Protein AF-W1N4G2-F1 (afdb_monomer)

pLDDT: mean 79.83, std 13.01, range [52.38, 96.06]

InterPro domains:
  IPR058339 Protein of unknown function DUF8026 [PF26069] (2-94)

Sequence (95 aa):
MSTSAIVVMVASIIALWGVAILALVYSMRQEDRKLVLLQEQGDFEPFSPAAQRDIEDWIRRHPEGQDADEMRELLDAQQRSLQRNSRQFYLWPDA

Solvent-accessible surface area (backbone atoms only — not comparable to full-atom values): 5710 Å² total; per-residue (Å²): 134,61,70,67,58,55,52,51,52,53,51,53,52,46,54,57,54,48,52,53,51,51,50,49,53,51,50,52,53,55,47,50,57,50,51,53,49,53,67,73,48,66,91,55,84,74,75,50,76,66,58,54,50,53,51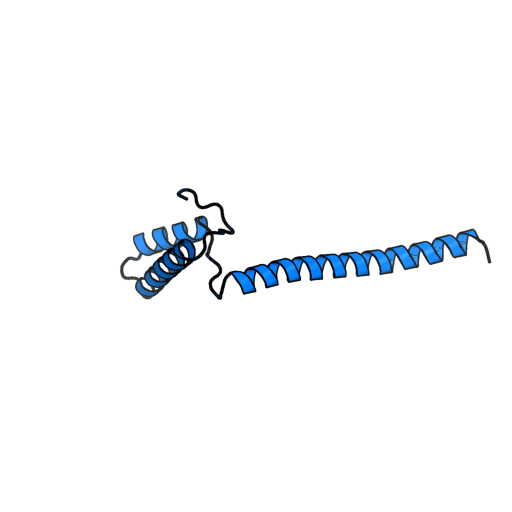,54,56,46,36,74,74,32,74,83,40,96,58,31,66,60,55,49,51,51,53,54,50,43,55,53,48,58,72,73,39,92,78,67,93,62,89,58,98,86,115

Radius of gyration: 24.39 Å; Cα contacts (8 Å, |Δi|>4): 26; chains: 1; bounding box: 48×29×69 Å

Organism: NCBI:txid1178482

Mean predicted aligned error: 12.54 Å

Structure (mmCIF, N/CA/C/O backbone):
data_AF-W1N4G2-F1
#
_entry.id   AF-W1N4G2-F1
#
loop_
_atom_site.group_PDB
_atom_site.id
_atom_site.type_symbol
_atom_site.label_atom_id
_atom_site.label_alt_id
_atom_site.label_comp_id
_atom_site.label_asym_id
_atom_site.label_entity_id
_atom_site.label_seq_id
_atom_site.pdbx_PDB_ins_code
_atom_site.Cartn_x
_atom_site.Cartn_y
_atom_site.Cartn_z
_atom_site.occupancy
_atom_site.B_iso_or_equiv
_atom_site.auth_seq_id
_atom_site.auth_comp_id
_atom_site.auth_asym_id
_atom_site.auth_atom_id
_atom_site.pdbx_PDB_model_num
ATOM 1 N N . MET A 1 1 ? 27.116 8.191 -45.270 1.00 63.00 1 MET A N 1
ATOM 2 C CA . MET A 1 1 ? 26.617 8.014 -43.886 1.00 63.00 1 MET A CA 1
ATOM 3 C C . MET A 1 1 ? 27.486 6.970 -43.205 1.00 63.00 1 MET A C 1
ATOM 5 O O . MET A 1 1 ? 27.640 5.897 -43.773 1.00 63.00 1 MET A O 1
ATOM 9 N N . SER A 1 2 ? 28.101 7.284 -42.061 1.00 88.94 2 SER A N 1
ATOM 10 C CA . SER A 1 2 ? 28.945 6.320 -41.338 1.00 88.94 2 SER A CA 1
ATOM 11 C C . SER A 1 2 ? 28.082 5.204 -40.749 1.00 88.94 2 SER A C 1
ATOM 13 O O . SER A 1 2 ? 27.069 5.489 -40.112 1.00 88.94 2 SER A O 1
ATOM 15 N N . THR A 1 3 ? 28.478 3.946 -40.927 1.00 91.81 3 THR A N 1
ATOM 16 C CA . THR A 1 3 ? 27.791 2.779 -40.344 1.00 91.81 3 THR A CA 1
ATOM 17 C C . THR A 1 3 ? 27.683 2.889 -38.824 1.00 91.81 3 THR A C 1
ATOM 19 O O . THR A 1 3 ? 26.646 2.564 -38.253 1.00 91.81 3 THR A O 1
ATOM 22 N N . SER A 1 4 ? 28.702 3.458 -38.175 1.00 91.44 4 SER A N 1
ATOM 23 C CA . SER A 1 4 ? 28.691 3.753 -36.741 1.00 91.44 4 SER A CA 1
ATOM 24 C C . SER A 1 4 ? 27.572 4.717 -36.332 1.00 91.44 4 SER A C 1
ATOM 26 O O . SER A 1 4 ? 26.937 4.509 -35.303 1.00 91.44 4 SER A O 1
ATOM 28 N N . ALA A 1 5 ? 27.271 5.732 -37.148 1.00 91.12 5 ALA A N 1
ATOM 29 C CA . ALA A 1 5 ? 26.212 6.695 -36.851 1.00 91.12 5 ALA A CA 1
ATOM 30 C C . ALA A 1 5 ? 24.820 6.048 -36.917 1.00 91.12 5 ALA A C 1
ATOM 32 O O . ALA A 1 5 ? 23.966 6.336 -36.082 1.00 91.12 5 ALA A O 1
ATOM 33 N N . ILE A 1 6 ? 24.609 5.132 -37.867 1.00 93.12 6 ILE A N 1
ATOM 34 C CA . ILE A 1 6 ? 23.350 4.384 -37.999 1.00 93.12 6 ILE A CA 1
ATOM 35 C C . ILE A 1 6 ? 23.147 3.472 -36.785 1.00 93.12 6 ILE A C 1
ATOM 37 O O . ILE A 1 6 ? 22.060 3.446 -36.215 1.00 93.12 6 ILE A O 1
ATOM 41 N N . VAL A 1 7 ? 24.201 2.772 -36.354 1.00 96.06 7 VAL A N 1
ATOM 42 C CA . VAL A 1 7 ? 24.151 1.892 -35.176 1.00 96.06 7 VAL A CA 1
ATOM 43 C C . VAL A 1 7 ? 23.804 2.678 -33.915 1.00 96.06 7 VAL A C 1
ATOM 45 O O . VAL A 1 7 ? 22.896 2.284 -33.187 1.00 96.06 7 VAL A O 1
ATOM 48 N N . VAL A 1 8 ? 24.477 3.807 -33.677 1.00 94.81 8 VAL A N 1
ATOM 49 C CA . VAL A 1 8 ? 24.212 4.649 -32.501 1.00 94.81 8 VAL A CA 1
ATOM 50 C C . VAL A 1 8 ? 22.786 5.197 -32.536 1.00 94.81 8 VAL A C 1
ATOM 52 O O . VAL A 1 8 ? 22.079 5.105 -31.539 1.00 94.81 8 VAL A O 1
ATOM 55 N N . MET A 1 9 ? 22.327 5.689 -33.689 1.00 93.94 9 MET A N 1
ATOM 56 C CA . MET A 1 9 ? 20.969 6.213 -33.846 1.00 93.94 9 MET A CA 1
ATOM 57 C C . MET A 1 9 ? 19.904 5.154 -33.524 1.00 93.94 9 MET A C 1
ATOM 59 O O . MET A 1 9 ? 18.992 5.413 -32.743 1.00 93.94 9 MET A O 1
ATOM 63 N N . VAL A 1 10 ? 20.031 3.948 -34.085 1.00 94.31 10 VAL A N 1
ATOM 64 C CA . VAL A 1 10 ? 19.086 2.846 -33.843 1.00 94.31 10 VAL A CA 1
ATOM 65 C C . VAL A 1 10 ? 19.124 2.403 -32.379 1.00 94.31 10 VAL A C 1
ATOM 67 O O . VAL A 1 10 ? 18.070 2.217 -31.771 1.00 94.31 10 VAL A O 1
ATOM 70 N N . ALA A 1 11 ? 20.314 2.297 -31.784 1.00 92.94 11 ALA A N 1
ATOM 71 C CA . ALA A 1 11 ? 20.463 1.952 -30.375 1.00 92.94 11 ALA A CA 1
ATOM 72 C C . ALA A 1 11 ? 19.802 2.991 -29.456 1.00 92.94 11 ALA A C 1
ATOM 74 O O . ALA A 1 11 ? 19.109 2.611 -28.516 1.00 92.94 11 ALA A O 1
ATOM 75 N N . SER A 1 12 ? 19.946 4.289 -29.743 1.00 92.88 12 SER A N 1
ATOM 76 C CA . SER A 1 12 ? 19.296 5.357 -28.973 1.00 92.88 12 SER A CA 1
ATOM 77 C C . SER A 1 12 ? 17.772 5.309 -29.078 1.00 92.88 12 SER A C 1
ATOM 79 O O . SER A 1 12 ? 17.088 5.490 -28.072 1.00 92.88 12 SER A O 1
ATOM 81 N N . ILE A 1 13 ? 17.233 5.015 -30.266 1.00 93.62 13 ILE A N 1
ATOM 82 C CA . ILE A 1 13 ? 15.788 4.839 -30.468 1.00 93.62 13 ILE A CA 1
ATOM 83 C C . ILE A 1 13 ? 15.288 3.654 -29.635 1.00 93.62 13 ILE A C 1
ATOM 85 O O . ILE A 1 13 ? 14.333 3.795 -28.875 1.00 93.62 13 ILE A O 1
ATOM 89 N N . ILE A 1 14 ? 15.956 2.501 -29.715 1.00 94.75 14 ILE A N 1
ATOM 90 C CA . ILE A 1 14 ? 15.562 1.310 -28.951 1.00 94.75 14 ILE A CA 1
ATOM 91 C C . ILE A 1 14 ? 15.702 1.548 -27.447 1.00 94.75 14 ILE A C 1
ATOM 93 O O . ILE A 1 14 ? 14.826 1.145 -26.695 1.00 94.75 14 ILE A O 1
ATOM 97 N N . ALA A 1 15 ? 16.762 2.213 -26.992 1.00 92.94 15 ALA A N 1
ATOM 98 C CA . ALA A 1 15 ? 16.951 2.495 -25.574 1.00 92.94 15 ALA A CA 1
ATOM 99 C C . ALA A 1 15 ? 15.834 3.396 -25.031 1.00 92.94 15 ALA A C 1
ATOM 101 O O . ALA A 1 15 ? 15.262 3.100 -23.987 1.00 92.94 15 ALA A O 1
ATOM 102 N N . LEU A 1 16 ? 15.476 4.459 -25.755 1.00 89.88 16 LEU A N 1
ATOM 103 C CA . LEU A 1 16 ? 14.458 5.403 -25.304 1.00 89.88 16 LEU A CA 1
ATOM 104 C C . LEU A 1 16 ? 13.058 4.775 -25.304 1.00 89.88 16 LEU A C 1
ATOM 106 O O . LEU A 1 16 ? 12.353 4.806 -24.296 1.00 89.88 16 LEU A O 1
ATOM 110 N N . TRP A 1 17 ? 12.671 4.159 -26.419 1.00 91.88 17 TRP A N 1
ATOM 111 C CA . TRP A 1 17 ? 11.336 3.584 -26.574 1.00 91.88 17 TRP A CA 1
ATOM 112 C C . TRP A 1 17 ? 11.194 2.237 -25.870 1.00 91.88 17 TRP A C 1
ATOM 114 O O . TRP A 1 17 ? 10.172 1.968 -25.247 1.00 91.88 17 TRP A O 1
ATOM 124 N N . GLY A 1 18 ? 12.226 1.400 -25.917 1.00 91.19 18 GLY A N 1
ATOM 125 C CA . GLY A 1 18 ? 12.234 0.087 -25.283 1.00 91.19 18 GLY A CA 1
ATOM 126 C C . GLY A 1 18 ? 12.139 0.179 -23.766 1.00 91.19 18 GLY A C 1
ATOM 127 O O . GLY A 1 18 ? 11.340 -0.541 -23.174 1.00 91.19 18 GLY A O 1
ATOM 128 N N . VAL A 1 19 ? 12.876 1.100 -23.134 1.00 90.19 19 VAL A N 1
ATOM 129 C CA . VAL A 1 19 ? 12.778 1.304 -21.680 1.00 90.19 19 VAL A CA 1
ATOM 130 C C . VAL A 1 19 ? 11.403 1.850 -21.297 1.00 90.19 19 VAL A C 1
ATOM 132 O O . VAL A 1 19 ? 10.810 1.354 -20.343 1.00 90.19 19 VAL A O 1
ATOM 135 N N . ALA A 1 20 ? 10.857 2.805 -22.057 1.00 87.69 20 ALA A N 1
ATOM 136 C CA . ALA A 1 20 ? 9.527 3.355 -21.794 1.00 87.69 20 ALA A CA 1
ATOM 137 C C . ALA A 1 20 ? 8.424 2.287 -21.901 1.00 87.69 20 ALA A C 1
ATOM 139 O O . ALA A 1 20 ? 7.588 2.166 -21.006 1.00 87.69 20 ALA A O 1
ATOM 140 N N . ILE A 1 21 ? 8.453 1.467 -22.957 1.00 91.12 21 ILE A N 1
ATOM 141 C CA . ILE A 1 21 ? 7.501 0.364 -23.147 1.00 91.12 21 ILE A CA 1
ATOM 142 C C . ILE A 1 21 ? 7.652 -0.671 -22.031 1.00 91.12 21 ILE A C 1
ATOM 144 O O . ILE A 1 21 ? 6.654 -1.128 -21.481 1.00 91.12 21 ILE A O 1
ATOM 148 N N . LEU A 1 22 ? 8.884 -1.031 -21.666 1.00 91.88 22 LEU A N 1
ATOM 149 C CA . LEU A 1 22 ? 9.134 -2.019 -20.621 1.00 91.88 22 LEU A CA 1
ATOM 150 C C . LEU A 1 22 ? 8.644 -1.527 -19.256 1.00 91.88 22 LEU A C 1
ATOM 152 O O . LEU A 1 22 ? 7.999 -2.288 -18.538 1.00 91.88 22 LEU A O 1
ATOM 156 N N . ALA A 1 23 ? 8.882 -0.256 -18.927 1.00 88.62 23 ALA A N 1
ATOM 157 C CA . ALA A 1 23 ? 8.366 0.363 -17.712 1.00 88.62 23 ALA A CA 1
ATOM 158 C C . ALA A 1 23 ? 6.831 0.382 -17.696 1.00 88.62 23 ALA A C 1
ATOM 160 O O . ALA A 1 23 ? 6.227 0.019 -16.689 1.00 88.62 23 ALA A O 1
ATOM 161 N N . LEU A 1 24 ? 6.195 0.727 -18.819 1.00 88.12 24 LEU A N 1
ATOM 162 C CA . LEU A 1 24 ? 4.738 0.751 -18.939 1.00 88.12 24 LEU A CA 1
ATOM 163 C C . LEU A 1 24 ? 4.128 -0.649 -18.789 1.00 88.12 24 LEU A C 1
ATOM 165 O O . LEU A 1 24 ? 3.197 -0.838 -18.013 1.00 88.12 24 LEU A O 1
ATOM 169 N N . VAL A 1 25 ? 4.681 -1.653 -19.474 1.00 88.56 25 VAL A N 1
ATOM 170 C CA . VAL A 1 25 ? 4.231 -3.051 -19.365 1.00 88.56 25 VAL A CA 1
ATOM 171 C C . VAL A 1 25 ? 4.432 -3.583 -17.950 1.00 88.56 25 VAL A C 1
ATOM 173 O O . VAL A 1 25 ? 3.573 -4.300 -17.437 1.00 88.56 25 VAL A O 1
ATOM 176 N N . TYR A 1 26 ? 5.549 -3.242 -17.308 1.00 88.00 26 TYR A N 1
ATOM 177 C CA . TYR A 1 26 ? 5.802 -3.625 -15.924 1.00 88.00 26 TYR A CA 1
ATOM 178 C C . TYR A 1 26 ? 4.794 -2.972 -14.970 1.00 88.00 26 TYR A C 1
ATOM 180 O O . TYR A 1 26 ? 4.227 -3.666 -14.128 1.00 88.00 26 TYR A O 1
ATOM 188 N N . SER A 1 27 ? 4.516 -1.678 -15.154 1.00 83.44 27 SER A N 1
ATOM 189 C CA . SER A 1 27 ? 3.530 -0.933 -14.367 1.00 83.44 27 SER A CA 1
ATOM 190 C C . SER A 1 27 ? 2.135 -1.532 -14.514 1.00 83.44 27 SER A C 1
ATOM 192 O O . SER A 1 27 ? 1.519 -1.883 -13.512 1.00 83.44 27 SER A O 1
ATOM 194 N N . MET A 1 28 ? 1.671 -1.743 -15.751 1.00 81.00 28 MET A N 1
ATOM 195 C CA . MET A 1 28 ? 0.345 -2.318 -15.998 1.00 81.00 28 MET A CA 1
ATOM 196 C C . MET A 1 28 ? 0.228 -3.732 -15.424 1.00 81.00 28 MET A C 1
ATOM 198 O O . MET A 1 28 ? -0.759 -4.049 -14.776 1.00 81.00 28 MET A O 1
ATOM 202 N N . ARG A 1 29 ? 1.259 -4.579 -15.553 1.00 78.25 29 ARG A N 1
ATOM 203 C CA . ARG A 1 29 ? 1.235 -5.918 -14.934 1.00 78.25 29 ARG A CA 1
ATOM 204 C C . ARG A 1 29 ? 1.233 -5.879 -13.409 1.00 78.25 29 ARG A C 1
ATOM 206 O O . ARG A 1 29 ? 0.704 -6.790 -12.771 1.00 78.25 29 ARG A O 1
ATOM 213 N N . GLN A 1 30 ? 1.867 -4.877 -12.809 1.00 70.06 30 GLN A N 1
ATOM 214 C CA . GLN A 1 30 ? 1.837 -4.688 -11.364 1.00 70.06 30 GLN A CA 1
ATOM 215 C C . GLN A 1 30 ? 0.448 -4.228 -10.898 1.00 70.06 30 GLN A C 1
ATOM 217 O O . GLN A 1 30 ? -0.010 -4.670 -9.844 1.00 70.06 30 GLN A O 1
ATOM 222 N N . GLU A 1 31 ? -0.229 -3.402 -11.693 1.00 68.38 31 GLU A N 1
ATOM 223 C CA . GLU A 1 31 ? -1.618 -2.993 -11.471 1.00 68.38 31 GLU A CA 1
ATOM 224 C C . GLU A 1 31 ? -2.598 -4.151 -11.667 1.00 68.38 31 GLU A C 1
ATOM 226 O O . GLU A 1 31 ? -3.418 -4.376 -10.786 1.00 68.38 31 GLU A O 1
ATOM 231 N N . ASP A 1 32 ? -2.455 -4.965 -12.716 1.00 65.12 32 ASP A N 1
ATOM 232 C CA . ASP A 1 32 ? -3.293 -6.153 -12.940 1.00 65.12 32 ASP A CA 1
ATOM 233 C C . ASP A 1 32 ? -3.227 -7.120 -11.754 1.00 65.12 32 ASP A C 1
ATOM 235 O O . ASP A 1 32 ? -4.241 -7.648 -11.305 1.00 65.12 32 ASP A O 1
ATOM 239 N N . ARG A 1 33 ? -2.035 -7.319 -11.176 1.00 62.50 33 ARG A N 1
ATOM 240 C CA . ARG A 1 33 ? -1.883 -8.136 -9.963 1.00 62.50 33 ARG A CA 1
ATOM 241 C C . ARG A 1 33 ? -2.599 -7.535 -8.756 1.00 62.50 33 ARG A C 1
ATOM 243 O O . ARG A 1 33 ? -3.098 -8.295 -7.934 1.00 62.50 33 ARG A O 1
ATOM 250 N N . LYS A 1 34 ? -2.647 -6.205 -8.635 1.00 61.00 34 LYS A N 1
ATOM 251 C CA . LYS A 1 34 ? -3.436 -5.533 -7.592 1.00 61.00 34 LYS A CA 1
ATOM 252 C C . LYS A 1 34 ? -4.933 -5.648 -7.869 1.00 61.00 34 LYS A C 1
ATOM 254 O O . LYS A 1 34 ? -5.685 -5.913 -6.944 1.00 61.00 34 LYS A O 1
ATOM 259 N N . LEU A 1 35 ? -5.360 -5.514 -9.122 1.00 60.88 35 LEU A N 1
ATOM 260 C CA . LEU A 1 35 ? -6.764 -5.617 -9.520 1.00 60.88 35 LEU A CA 1
ATOM 261 C C . LEU A 1 35 ? -7.320 -7.026 -9.309 1.00 60.88 35 LEU A C 1
ATOM 263 O O . LEU A 1 35 ? -8.425 -7.161 -8.798 1.00 60.88 35 LEU A O 1
ATOM 267 N N . VAL A 1 36 ? -6.544 -8.068 -9.616 1.00 63.53 36 VAL A N 1
ATOM 268 C CA . VAL A 1 36 ? -6.932 -9.458 -9.326 1.00 63.53 36 VAL A CA 1
ATOM 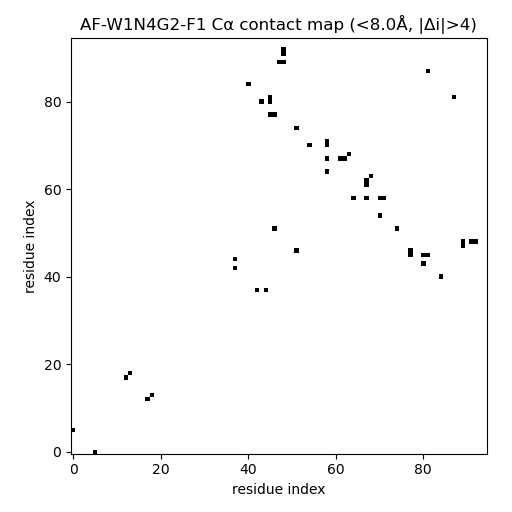269 C C . VAL A 1 36 ? -7.087 -9.680 -7.820 1.00 63.53 36 VAL A C 1
ATOM 271 O O . VAL A 1 36 ? -8.050 -10.313 -7.402 1.00 63.53 36 VAL A O 1
ATOM 274 N N . LEU A 1 37 ? -6.204 -9.107 -6.993 1.00 57.62 37 LEU A N 1
ATOM 275 C CA . LEU A 1 37 ? -6.339 -9.177 -5.534 1.00 57.62 37 LEU A CA 1
ATOM 276 C C . LEU A 1 37 ? -7.578 -8.424 -5.031 1.00 57.62 37 LEU A C 1
ATOM 278 O O . LEU A 1 37 ? -8.329 -8.980 -4.241 1.00 57.62 37 LEU A O 1
ATOM 282 N N . LEU A 1 38 ? -7.850 -7.220 -5.539 1.00 57.53 38 LEU A N 1
ATOM 283 C CA . LEU A 1 38 ? -9.056 -6.456 -5.194 1.00 57.53 38 LEU A CA 1
ATOM 284 C C . LEU A 1 38 ? -10.345 -7.181 -5.616 1.00 57.53 38 LEU A C 1
ATOM 286 O O . LEU A 1 38 ? -11.345 -7.147 -4.901 1.00 57.53 38 LEU A O 1
ATOM 290 N N . GLN A 1 39 ? -10.319 -7.869 -6.760 1.00 59.72 39 GLN A N 1
ATOM 291 C CA . GLN A 1 39 ? -11.462 -8.617 -7.279 1.00 59.72 39 GLN A CA 1
ATOM 292 C C . GLN A 1 39 ? -11.699 -9.932 -6.518 1.00 59.72 39 GLN A C 1
ATOM 294 O O . GLN A 1 39 ? -12.850 -10.319 -6.322 1.00 59.72 39 GLN A O 1
ATOM 299 N N . GLU A 1 40 ? -10.638 -10.600 -6.051 1.00 60.09 40 GLU A N 1
ATOM 300 C CA . GLU A 1 40 ? -10.737 -11.784 -5.185 1.00 60.09 40 GLU A CA 1
ATOM 301 C C . GLU A 1 40 ? -11.110 -11.428 -3.734 1.00 60.09 40 GLU A C 1
ATOM 303 O O . GLU A 1 40 ? -11.779 -12.218 -3.071 1.00 60.09 40 GLU A O 1
ATOM 308 N N . GLN A 1 41 ? -10.714 -10.250 -3.237 1.00 54.69 41 GLN A N 1
ATOM 309 C CA . GLN A 1 41 ? -10.926 -9.834 -1.842 1.00 54.69 41 GLN A CA 1
ATOM 310 C C . GLN A 1 41 ? -12.298 -9.219 -1.553 1.00 54.69 41 GLN A C 1
ATOM 312 O O . GLN A 1 41 ? -12.596 -8.968 -0.387 1.00 54.69 41 GLN A O 1
ATOM 317 N N . GLY A 1 42 ? -13.149 -9.032 -2.567 1.00 52.38 42 GLY A N 1
ATOM 318 C CA . GLY A 1 42 ? -14.563 -8.707 -2.373 1.00 52.38 42 GLY A CA 1
ATOM 319 C C . GLY A 1 42 ? -14.784 -7.517 -1.438 1.00 52.38 42 GLY A C 1
ATOM 320 O O . GLY A 1 42 ? -15.281 -7.692 -0.329 1.00 52.38 42 GLY A O 1
ATOM 321 N N . ASP A 1 43 ? -14.419 -6.323 -1.907 1.00 54.22 43 ASP A N 1
ATOM 322 C CA . ASP A 1 43 ? -14.824 -5.019 -1.348 1.00 54.22 43 ASP A CA 1
ATOM 323 C C . ASP A 1 43 ? -14.317 -4.673 0.066 1.00 54.22 43 ASP A C 1
ATOM 325 O O . ASP A 1 43 ? -14.586 -3.588 0.573 1.00 54.22 43 ASP A O 1
ATOM 329 N N . PHE A 1 44 ? -13.542 -5.550 0.711 1.00 56.69 44 PHE A N 1
ATOM 330 C CA . PHE A 1 44 ? -12.950 -5.252 2.011 1.00 56.69 44 PHE A CA 1
ATOM 331 C C . PHE A 1 44 ? -11.458 -5.567 2.011 1.00 56.69 44 PHE A C 1
ATOM 333 O O . PHE A 1 44 ? -11.051 -6.714 2.197 1.00 56.69 44 PHE A O 1
ATOM 340 N N . GLU A 1 45 ? -10.640 -4.533 1.812 1.00 64.88 45 GLU A N 1
ATOM 341 C CA . GLU A 1 45 ? -9.191 -4.606 1.982 1.00 64.88 45 GLU A CA 1
ATOM 342 C C . GLU A 1 45 ? -8.887 -4.606 3.490 1.00 64.88 45 GLU A C 1
ATOM 344 O O . GLU A 1 45 ? -9.061 -3.574 4.145 1.00 64.88 45 GLU A O 1
ATOM 349 N N . PRO A 1 46 ? -8.485 -5.750 4.086 1.00 67.62 46 PRO A N 1
ATOM 350 C CA . PRO A 1 46 ? -8.260 -5.808 5.518 1.00 67.62 46 PRO A CA 1
ATOM 351 C C . PRO A 1 46 ? -7.074 -4.914 5.858 1.00 67.62 46 PRO A C 1
ATOM 353 O O . PRO A 1 46 ? -5.985 -5.073 5.300 1.00 67.62 46 PRO A O 1
ATOM 356 N N . PHE A 1 47 ? -7.258 -3.991 6.792 1.00 75.50 47 PHE A N 1
ATOM 357 C CA . PHE A 1 47 ? -6.178 -3.109 7.210 1.00 75.50 47 PHE A CA 1
ATOM 358 C C . PHE A 1 47 ? -5.110 -3.874 8.003 1.00 75.50 47 PHE A C 1
ATOM 360 O O . PHE A 1 47 ? -5.335 -4.966 8.533 1.00 75.50 47 PHE A O 1
ATOM 367 N N . SER A 1 48 ? -3.901 -3.308 8.038 1.00 81.81 48 SER A N 1
ATOM 368 C CA . SER A 1 48 ? -2.744 -3.951 8.665 1.00 81.81 48 SER A CA 1
ATOM 369 C C . SER A 1 48 ? -2.914 -4.140 10.186 1.00 81.81 48 SER A C 1
ATOM 371 O O . SER A 1 48 ? -3.606 -3.346 10.831 1.00 81.81 48 SER A O 1
ATOM 373 N N . PRO A 1 49 ? -2.195 -5.097 10.808 1.00 83.38 49 PRO A N 1
ATOM 374 C CA . PRO A 1 49 ? -2.195 -5.270 12.265 1.00 83.38 49 PRO A CA 1
ATOM 375 C C . PRO A 1 49 ? -1.724 -4.046 13.061 1.00 83.38 49 PRO A C 1
ATOM 377 O O . PRO A 1 49 ? -1.997 -3.926 14.253 1.00 83.38 49 PRO A O 1
ATOM 380 N N . ALA A 1 50 ? -0.960 -3.144 12.440 1.00 84.25 50 ALA A N 1
ATOM 381 C CA . ALA A 1 50 ? -0.604 -1.869 13.058 1.00 84.25 50 ALA A CA 1
ATOM 382 C C . ALA A 1 50 ? -1.824 -0.940 13.133 1.00 84.25 50 ALA A C 1
ATOM 384 O O . ALA A 1 50 ? -2.141 -0.445 14.206 1.00 84.25 50 ALA A O 1
ATOM 385 N N . ALA A 1 51 ? -2.563 -0.809 12.029 1.00 86.00 51 ALA A N 1
ATOM 386 C CA . ALA A 1 51 ? -3.755 0.032 11.965 1.00 86.00 51 ALA A CA 1
ATOM 387 C C . ALA A 1 51 ? -4.861 -0.443 12.923 1.00 86.00 51 ALA A C 1
ATOM 389 O O . ALA A 1 51 ? -5.496 0.378 13.575 1.00 86.00 51 ALA A O 1
ATOM 390 N N . GLN A 1 52 ? -5.054 -1.759 13.071 1.00 89.19 52 GLN A N 1
ATOM 391 C 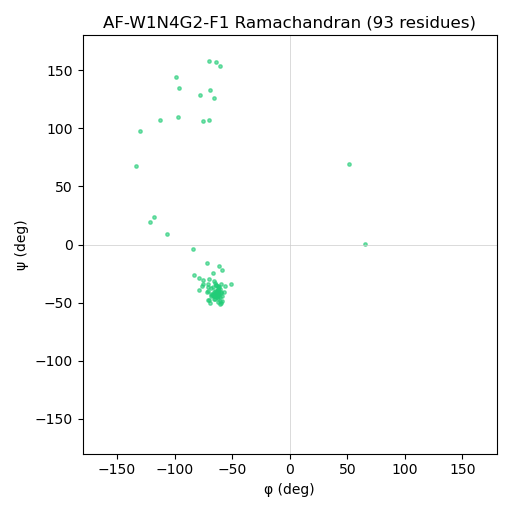CA . GLN A 1 52 ? -5.995 -2.288 14.063 1.00 89.19 52 GLN A CA 1
ATOM 392 C C . GLN A 1 52 ? -5.609 -1.882 15.496 1.00 89.19 52 GLN A C 1
ATOM 394 O O . GLN A 1 52 ? -6.463 -1.415 16.246 1.00 89.19 52 GLN A O 1
ATOM 399 N N . ARG A 1 53 ? -4.326 -2.002 15.865 1.00 89.19 53 ARG A N 1
ATOM 400 C CA . ARG A 1 53 ? -3.840 -1.584 17.191 1.00 89.19 53 ARG A CA 1
ATOM 401 C C . ARG A 1 53 ? -4.030 -0.089 17.428 1.00 89.19 53 ARG A C 1
ATOM 403 O O . ARG A 1 53 ? -4.429 0.300 18.520 1.00 89.19 53 ARG A O 1
ATOM 410 N N . ASP A 1 54 ? -3.808 0.733 16.406 1.00 90.12 54 ASP A N 1
ATOM 411 C CA . ASP A 1 54 ? -4.017 2.179 16.499 1.00 90.12 54 ASP A CA 1
ATOM 412 C C . ASP A 1 54 ? -5.489 2.522 16.785 1.00 90.12 54 ASP A C 1
ATOM 414 O O . ASP A 1 54 ? -5.768 3.383 17.625 1.00 90.12 54 ASP A O 1
ATOM 418 N N . ILE A 1 55 ? -6.429 1.822 16.137 1.00 90.00 55 ILE A N 1
ATOM 419 C CA . ILE A 1 55 ? -7.871 1.978 16.377 1.00 90.00 55 ILE A CA 1
ATOM 420 C C . ILE A 1 55 ? -8.230 1.511 17.795 1.00 90.00 55 ILE A C 1
ATOM 422 O O . ILE A 1 55 ? -8.901 2.238 18.527 1.00 90.00 55 ILE A O 1
AT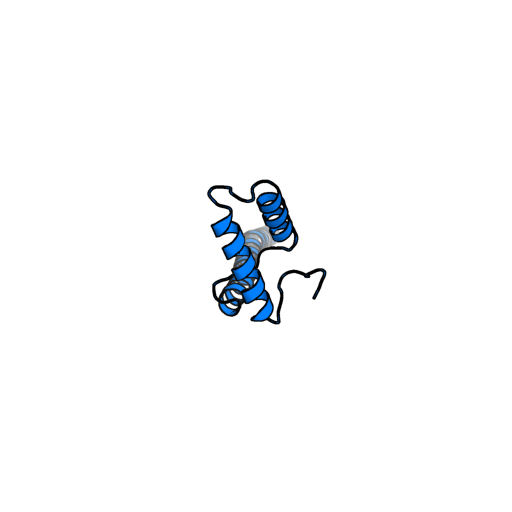OM 426 N N . GLU A 1 56 ? -7.743 0.345 18.226 1.00 90.94 56 GLU A N 1
ATOM 427 C CA . GLU A 1 56 ? -7.971 -0.175 19.582 1.00 90.94 56 GLU A CA 1
ATOM 428 C C . GLU A 1 56 ? -7.449 0.785 20.666 1.00 90.94 56 GLU A C 1
ATOM 430 O O . GLU A 1 56 ? -8.144 1.073 21.646 1.00 90.94 56 GLU A O 1
ATOM 435 N N . ASP A 1 57 ? -6.247 1.335 20.483 1.00 92.75 57 ASP A N 1
ATOM 436 C CA . ASP A 1 57 ? -5.652 2.306 21.401 1.00 92.75 57 ASP A CA 1
ATOM 437 C C . ASP A 1 57 ? -6.364 3.663 21.359 1.00 92.75 57 ASP A C 1
ATOM 439 O O . ASP A 1 57 ? -6.380 4.392 22.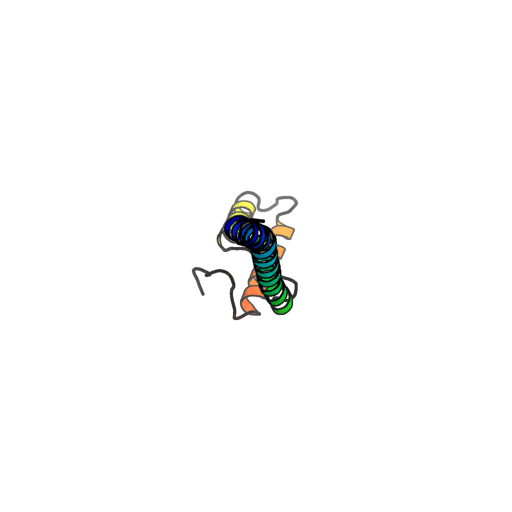360 1.00 92.75 57 ASP A O 1
ATOM 443 N N . TRP A 1 58 ? -6.946 4.042 20.221 1.00 92.06 58 TRP A N 1
ATOM 444 C CA . TRP A 1 58 ? -7.777 5.236 20.119 1.00 92.06 58 TRP A CA 1
ATOM 445 C C . TRP A 1 58 ? -9.105 5.060 20.869 1.00 92.06 58 TRP A C 1
ATOM 447 O O . TRP A 1 58 ? -9.417 5.902 21.715 1.00 92.06 58 TRP A O 1
ATOM 457 N N . ILE A 1 59 ? 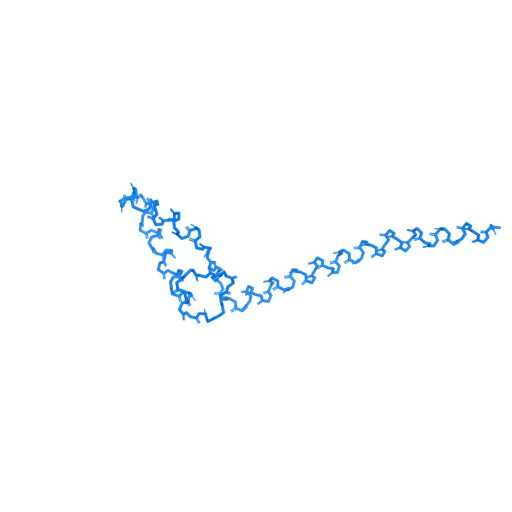-9.815 3.940 20.663 1.00 92.62 59 ILE A N 1
ATOM 458 C CA . ILE A 1 59 ? -11.064 3.602 21.373 1.00 92.62 59 ILE A CA 1
ATOM 459 C C . ILE A 1 59 ? -10.814 3.515 22.882 1.00 92.62 59 ILE A C 1
ATOM 461 O O . ILE A 1 59 ? -11.604 4.029 23.670 1.00 92.62 59 ILE A O 1
ATOM 465 N N . ARG A 1 60 ? -9.691 2.922 23.314 1.00 91.00 60 ARG A N 1
ATOM 466 C CA . ARG A 1 60 ? -9.333 2.843 24.742 1.00 91.00 60 ARG A CA 1
ATOM 467 C C . ARG A 1 60 ? -9.194 4.227 25.384 1.00 91.00 60 ARG A C 1
ATOM 469 O O . ARG A 1 60 ? -9.512 4.388 26.559 1.00 91.00 60 ARG A O 1
ATOM 476 N N . ARG A 1 61 ? -8.711 5.218 24.628 1.00 91.94 61 ARG A N 1
ATOM 477 C CA . ARG A 1 61 ? -8.563 6.609 25.088 1.00 91.94 61 ARG A CA 1
ATOM 478 C C . ARG A 1 61 ? -9.853 7.422 24.969 1.00 91.94 61 ARG A C 1
ATOM 480 O O . ARG A 1 61 ? -10.020 8.368 25.732 1.00 91.94 61 ARG A O 1
ATOM 487 N N . HIS A 1 62 ? -10.749 7.055 24.053 1.00 87.50 62 HIS A N 1
ATOM 488 C CA . HIS A 1 62 ? -12.000 7.766 23.774 1.00 87.50 62 HIS A CA 1
ATOM 489 C C . HIS A 1 62 ? -13.182 6.785 23.677 1.00 87.50 62 HIS A C 1
ATOM 491 O O . HIS A 1 62 ? -13.756 6.617 22.601 1.00 87.50 62 HIS A O 1
ATOM 497 N N . PRO A 1 63 ? -13.574 6.130 24.787 1.00 83.56 63 PRO A N 1
ATOM 498 C CA . PRO A 1 63 ? -14.582 5.068 24.753 1.00 83.56 63 PRO A CA 1
ATOM 499 C C . PRO A 1 63 ? -15.987 5.565 24.381 1.00 83.56 63 PRO A C 1
ATOM 501 O O . PRO A 1 63 ? -16.786 4.788 23.866 1.00 83.56 63 PRO A O 1
ATOM 504 N N . GLU A 1 64 ? -16.283 6.842 24.614 1.00 87.75 64 GLU A N 1
ATOM 505 C CA . GLU A 1 64 ? -17.557 7.497 24.273 1.00 87.75 64 GLU A CA 1
ATOM 506 C C . GLU A 1 64 ? -17.345 8.641 23.265 1.00 87.75 64 GLU A C 1
ATOM 508 O O . GLU A 1 64 ? -18.112 9.600 23.214 1.00 87.75 64 GLU A O 1
ATOM 513 N N . GLY A 1 65 ? -16.252 8.586 22.494 1.00 79.88 65 GLY A N 1
ATOM 514 C CA . GLY A 1 65 ? -16.003 9.546 21.421 1.00 79.88 65 GLY A CA 1
ATOM 515 C C . GLY A 1 65 ? -17.114 9.508 20.370 1.00 79.88 65 GLY A C 1
ATOM 516 O O . GLY A 1 65 ? -17.751 8.476 20.179 1.00 79.88 65 GLY A O 1
ATOM 517 N N . GLN A 1 66 ? -17.313 10.624 19.667 1.00 82.75 66 GLN A N 1
ATOM 518 C CA . GLN A 1 66 ? -18.342 10.762 18.628 1.00 82.75 66 GLN A CA 1
ATOM 519 C C . GLN A 1 66 ? -18.299 9.629 17.587 1.00 82.75 66 GLN A C 1
ATOM 521 O O . GLN A 1 66 ? -19.350 9.173 17.150 1.00 82.75 66 GLN A O 1
ATOM 526 N N . ASP A 1 67 ? -17.096 9.129 17.289 1.00 87.00 67 ASP A N 1
ATOM 527 C CA . ASP A 1 67 ? -16.855 8.089 16.284 1.00 87.00 67 ASP A CA 1
ATOM 528 C C . ASP A 1 67 ? -16.514 6.721 16.916 1.00 87.00 67 ASP A C 1
ATOM 530 O O . ASP A 1 67 ? -16.089 5.794 16.230 1.00 87.00 67 ASP A O 1
ATOM 534 N N . ALA A 1 68 ? -16.653 6.563 18.241 1.00 87.88 68 ALA A N 1
ATOM 535 C CA . ALA A 1 68 ? -16.256 5.336 18.943 1.00 87.88 68 ALA A CA 1
ATOM 536 C C . ALA A 1 68 ? -17.068 4.110 18.512 1.00 87.88 68 ALA A C 1
ATOM 538 O O . ALA A 1 68 ? -16.519 3.012 18.433 1.00 87.88 68 ALA A O 1
ATOM 539 N N . ASP A 1 69 ? -18.352 4.295 18.209 1.00 87.88 69 ASP A N 1
ATOM 540 C CA . ASP A 1 69 ? -19.214 3.218 17.720 1.00 87.88 69 ASP A CA 1
ATOM 541 C C . ASP A 1 69 ? -18.864 2.815 16.284 1.00 87.88 69 ASP A C 1
ATOM 543 O O . ASP A 1 69 ? -18.753 1.624 15.996 1.00 87.88 69 ASP A O 1
ATOM 547 N N . GLU A 1 70 ? -18.575 3.785 15.413 1.00 86.50 70 GLU A N 1
ATOM 548 C CA . GLU A 1 70 ? -18.127 3.526 14.039 1.00 86.50 70 GLU A CA 1
ATOM 549 C C . GLU A 1 70 ? -16.781 2.785 14.025 1.00 86.50 70 GLU A C 1
ATOM 551 O O . GLU A 1 70 ? -16.600 1.799 13.310 1.00 86.50 70 GLU A O 1
ATOM 556 N N . MET A 1 71 ? -15.846 3.186 14.890 1.00 87.81 71 MET A N 1
ATOM 557 C CA . MET A 1 71 ? -14.547 2.522 15.017 1.00 87.81 71 MET A CA 1
ATOM 558 C C . MET A 1 71 ? -14.667 1.080 15.531 1.00 87.81 71 MET A C 1
ATOM 560 O O . MET A 1 71 ? -13.899 0.216 15.106 1.00 87.81 71 MET A O 1
ATOM 564 N N . ARG A 1 72 ? -15.642 0.781 16.401 1.00 89.44 72 ARG A N 1
ATOM 565 C CA . ARG A 1 72 ? -15.949 -0.605 16.804 1.00 89.44 72 ARG A CA 1
ATOM 566 C C . ARG A 1 72 ? -16.522 -1.412 15.646 1.00 89.44 72 ARG A C 1
ATOM 568 O O . ARG A 1 72 ? -16.093 -2.541 15.425 1.00 89.44 72 ARG A O 1
ATOM 575 N N . GLU A 1 73 ? -17.440 -0.827 14.882 1.00 88.94 73 GLU A N 1
ATOM 576 C CA . GLU A 1 73 ? -18.040 -1.490 13.724 1.00 88.94 73 GLU A CA 1
ATOM 577 C C . GLU A 1 73 ? -16.988 -1.842 12.657 1.00 88.94 73 GLU A C 1
ATOM 579 O O . GLU A 1 73 ? -17.030 -2.929 12.071 1.00 88.94 73 GLU A O 1
ATOM 584 N N . LEU A 1 74 ? -15.988 -0.974 12.464 1.00 86.50 74 LEU A N 1
ATOM 585 C CA . LEU A 1 74 ? -14.840 -1.236 11.592 1.00 86.50 74 LEU A CA 1
ATOM 586 C C . LEU A 1 74 ? -13.991 -2.422 12.073 1.00 86.50 74 LEU A C 1
ATOM 588 O O . LEU A 1 74 ? -13.611 -3.269 11.258 1.00 86.50 74 LEU A O 1
ATOM 592 N N . LEU A 1 75 ? -13.715 -2.522 13.378 1.00 88.19 75 LEU A N 1
ATOM 593 C CA . LEU A 1 75 ? -13.001 -3.671 13.951 1.00 88.19 75 LEU A CA 1
ATOM 594 C C . LEU A 1 75 ? -13.789 -4.978 13.766 1.00 88.19 75 LEU A C 1
ATOM 596 O O . LEU A 1 75 ? -13.222 -5.996 13.360 1.00 88.19 75 LEU A O 1
ATOM 600 N N . ASP A 1 76 ? -15.107 -4.944 13.961 1.00 88.06 76 ASP A N 1
ATOM 601 C CA . ASP A 1 76 ? -15.974 -6.106 13.747 1.00 88.06 76 ASP A CA 1
ATOM 602 C C . ASP A 1 76 ? -16.043 -6.512 12.264 1.00 88.06 76 ASP A C 1
ATOM 604 O O . ASP A 1 76 ? -16.109 -7.699 11.922 1.00 88.06 76 ASP A O 1
ATOM 608 N N . ALA A 1 77 ? -16.038 -5.545 11.342 1.00 83.75 77 ALA A N 1
ATOM 609 C CA . ALA A 1 77 ? -15.961 -5.805 9.905 1.00 83.75 77 ALA A CA 1
ATOM 610 C C . ALA A 1 77 ? -14.625 -6.465 9.516 1.00 83.75 77 ALA A C 1
ATOM 612 O O . ALA A 1 77 ? -14.623 -7.458 8.780 1.00 83.75 77 ALA A O 1
ATOM 613 N N . GLN A 1 78 ? -13.513 -5.992 10.084 1.00 84.12 78 GLN A N 1
ATOM 614 C CA . GLN A 1 78 ? -12.184 -6.578 9.905 1.00 84.12 78 GLN A CA 1
ATOM 615 C C . GLN A 1 78 ? -12.132 -8.029 10.373 1.00 84.12 78 GLN A C 1
ATOM 617 O O . GLN A 1 78 ? -11.716 -8.907 9.613 1.00 84.12 78 GLN A O 1
ATOM 622 N N . GLN A 1 79 ? -12.606 -8.308 11.588 1.00 84.25 79 GLN A N 1
ATOM 623 C CA . GLN A 1 79 ? -12.633 -9.667 12.123 1.00 84.25 79 GLN A CA 1
ATOM 624 C C . GLN A 1 79 ? -13.474 -10.602 11.241 1.00 84.25 79 GLN A C 1
ATOM 626 O O . GLN A 1 79 ? -13.055 -11.724 10.944 1.00 84.25 79 GLN A O 1
ATOM 631 N N . ARG A 1 80 ? -14.633 -10.133 10.759 1.00 82.62 80 ARG A N 1
ATOM 632 C CA . ARG A 1 80 ? -15.480 -10.895 9.827 1.00 82.62 80 ARG A CA 1
ATOM 633 C C . ARG A 1 80 ? -14.778 -11.174 8.497 1.00 82.62 80 ARG A C 1
ATOM 635 O O . ARG A 1 80 ? -14.923 -12.275 7.965 1.00 82.62 80 ARG A O 1
ATOM 642 N N . SER A 1 81 ? -14.016 -10.219 7.965 1.00 77.69 81 SER A N 1
ATOM 643 C C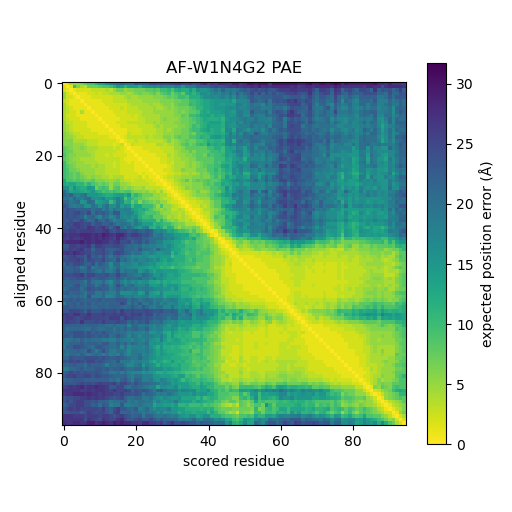A . SER A 1 81 ? -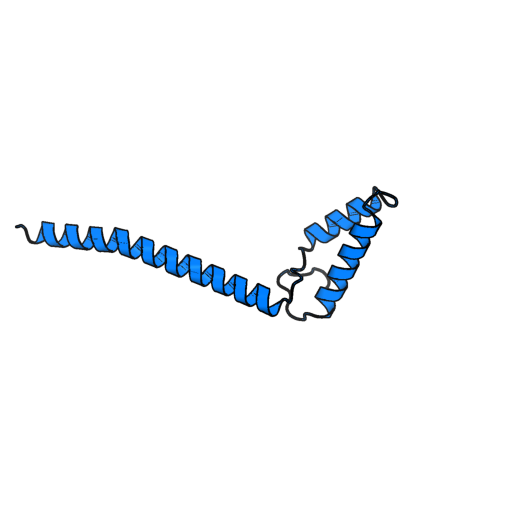13.268 -10.413 6.718 1.00 77.69 81 SER A CA 1
ATOM 644 C C . SER A 1 81 ? -12.117 -11.409 6.881 1.00 77.69 81 SER A C 1
ATOM 646 O O . SER A 1 81 ? -11.968 -12.310 6.053 1.00 77.69 81 SER A O 1
ATOM 648 N N . LEU A 1 82 ? -11.366 -11.329 7.987 1.00 77.62 82 LEU A N 1
ATOM 649 C CA . LEU A 1 82 ? -10.294 -12.281 8.304 1.00 77.62 82 LEU A CA 1
ATOM 650 C C . LEU A 1 82 ? -10.810 -13.713 8.491 1.00 77.62 82 LEU A C 1
ATOM 652 O O . LEU A 1 82 ? -10.149 -14.658 8.074 1.00 77.62 82 LEU A O 1
ATOM 656 N N . GLN A 1 83 ? -12.003 -13.891 9.068 1.00 77.25 83 GLN A N 1
ATOM 657 C CA . GLN A 1 83 ? -12.627 -15.214 9.202 1.00 77.25 83 GLN A CA 1
ATOM 658 C C . GLN A 1 83 ? -13.107 -15.788 7.864 1.00 77.25 83 GLN A C 1
ATOM 660 O O . GLN A 1 83 ? -13.085 -17.002 7.665 1.00 77.25 83 GLN A O 1
ATOM 665 N N . ARG A 1 84 ? -13.574 -14.930 6.951 1.00 73.81 84 ARG A N 1
ATOM 666 C CA . ARG A 1 84 ? -14.118 -15.352 5.654 1.00 73.81 84 ARG A CA 1
ATOM 667 C C . ARG A 1 84 ? -13.021 -15.685 4.642 1.00 73.81 84 ARG A C 1
ATOM 669 O O . ARG A 1 84 ? -13.240 -16.525 3.773 1.00 73.81 84 ARG A O 1
ATOM 676 N N . ASN A 1 85 ? -11.854 -15.053 4.762 1.00 66.38 85 ASN A N 1
ATOM 677 C CA . ASN A 1 85 ? -10.761 -15.163 3.804 1.00 66.38 85 ASN A CA 1
ATOM 678 C C . ASN A 1 85 ? -9.549 -15.880 4.413 1.00 66.38 85 ASN A C 1
ATOM 680 O O . ASN A 1 85 ? -8.795 -15.312 5.196 1.00 66.38 85 ASN A O 1
ATOM 684 N N . SER A 1 86 ? -9.311 -17.127 3.995 1.00 59.25 86 SER A N 1
ATOM 685 C CA . SER A 1 86 ? -8.159 -17.924 4.449 1.00 59.25 86 SER A CA 1
ATOM 686 C C . SER A 1 86 ? -6.815 -17.458 3.877 1.00 59.25 86 SER A C 1
ATOM 688 O O . SER A 1 86 ? -5.761 -17.834 4.386 1.00 59.25 86 SER A O 1
ATOM 690 N N . ARG A 1 87 ? -6.827 -16.636 2.819 1.00 60.31 87 ARG A N 1
ATOM 691 C CA . ARG A 1 87 ? -5.629 -15.987 2.279 1.00 60.31 87 ARG A CA 1
ATOM 692 C C . ARG A 1 87 ? -5.526 -14.572 2.825 1.00 60.31 87 ARG A C 1
ATOM 694 O O . ARG A 1 87 ? -6.290 -13.693 2.441 1.00 60.31 87 ARG A O 1
ATOM 701 N N . GLN A 1 88 ? -4.553 -14.365 3.700 1.00 63.84 88 GLN A N 1
ATOM 702 C CA . GLN A 1 88 ? -4.270 -13.067 4.296 1.00 63.84 88 GLN A CA 1
ATOM 703 C C . GLN A 1 88 ? -3.147 -12.371 3.518 1.00 63.84 88 GLN A C 1
ATOM 705 O O . GLN A 1 88 ? -2.136 -12.991 3.188 1.00 63.84 88 GLN A O 1
ATOM 710 N N . PHE A 1 89 ? -3.324 -11.083 3.211 1.00 63.78 89 PHE A N 1
ATOM 711 C CA . PHE A 1 89 ? -2.275 -10.267 2.586 1.00 63.78 89 PHE A CA 1
ATOM 712 C C . PHE A 1 89 ? -1.195 -9.857 3.600 1.00 63.78 89 PHE A C 1
ATOM 714 O O . PHE A 1 89 ? -0.009 -9.817 3.275 1.00 63.78 89 PHE A O 1
ATOM 721 N N . TYR A 1 90 ? -1.606 -9.589 4.842 1.00 64.31 90 TYR A N 1
ATOM 722 C CA . TYR A 1 90 ? -0.718 -9.286 5.961 1.00 64.31 90 TYR A CA 1
ATOM 723 C C . TYR A 1 90 ? -0.496 -10.522 6.832 1.00 64.31 90 TYR A C 1
ATOM 725 O O . TYR A 1 90 ? -1.416 -11.302 7.055 1.00 64.31 90 TYR A O 1
ATOM 733 N N . LEU A 1 91 ? 0.719 -10.658 7.365 1.00 67.75 91 LEU A N 1
ATOM 734 C CA . LEU A 1 91 ? 1.020 -11.615 8.426 1.00 67.75 91 LEU A CA 1
ATOM 735 C C . LEU A 1 91 ? 0.349 -11.131 9.714 1.00 67.75 91 LEU A C 1
ATOM 737 O O . LEU A 1 91 ? 0.786 -10.141 10.306 1.00 67.75 91 LEU A O 1
ATOM 741 N N . TRP A 1 92 ? -0.719 -11.809 10.123 1.00 70.00 92 TRP A N 1
ATOM 742 C CA . TRP A 1 92 ? -1.330 -11.593 11.426 1.00 70.00 92 TRP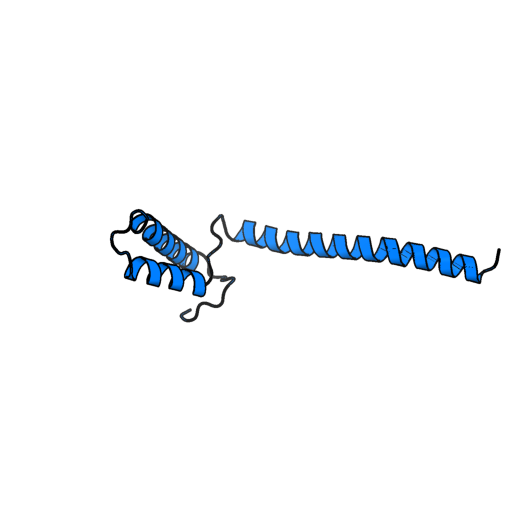 A CA 1
ATOM 743 C C . TRP A 1 92 ? -0.504 -12.293 12.513 1.00 70.00 92 TRP A C 1
ATOM 745 O O . TRP A 1 92 ? -0.200 -13.472 12.354 1.00 70.00 92 TRP A O 1
ATOM 755 N N . PRO A 1 93 ? -0.120 -11.598 13.603 1.00 64.38 93 PRO A N 1
ATOM 756 C CA . PRO A 1 93 ? 0.702 -12.187 14.664 1.00 64.38 93 PRO A CA 1
ATOM 757 C C . PRO A 1 93 ? 0.073 -13.389 15.389 1.00 64.38 93 PRO A C 1
ATOM 759 O O . PRO A 1 93 ? 0.815 -14.151 16.000 1.00 64.38 93 PRO A O 1
ATOM 762 N N . ASP A 1 94 ? -1.251 -13.565 15.294 1.00 57.38 94 ASP A N 1
ATOM 763 C CA . ASP A 1 94 ? -2.029 -14.557 16.055 1.00 57.38 94 ASP A CA 1
ATOM 764 C C . ASP A 1 94 ? -2.814 -15.552 15.168 1.00 57.38 94 ASP A C 1
ATOM 766 O O . ASP A 1 94 ? -3.783 -16.156 15.631 1.00 57.38 94 ASP A O 1
ATOM 770 N N . ALA A 1 95 ? -2.440 -15.696 13.889 1.00 52.38 95 ALA A N 1
ATOM 771 C CA . ALA A 1 95 ? -3.039 -16.679 12.973 1.00 52.38 95 ALA A CA 1
ATOM 772 C C . ALA A 1 95 ? -2.365 -18.059 13.058 1.00 52.38 95 ALA A C 1
ATOM 774 O O . ALA A 1 95 ? -1.113 -18.111 13.096 1.00 52.38 95 ALA A O 1
#

Foldseek 3Di:
DDPVVVVVVVVVVCVVVVVVVVVVVVVVVVVVVVVVVVVVLDPDDQDEPVVLVVLVVVCVVVVPDPCNVVSVVSNVVNVVSCVVDPDDPYDDPPD

Secondary structure (DSSP, 8-state):
--HHHHHHHHHHHHHHHHHHHHHHHHHHHHHHHHHHHHHHTTT--PPPHHHHHHHHHHHHH-TT-TTHHHHHHHHHHHHHHHHH-SS-SS--TT-